Protein AF-A0A5Y6LPW9-F1 (afdb_monomer_lite)

pLDDT: mean 87.28, std 10.79, range [46.31, 97.62]

InterPro domains:
  IPR046454 Terminase large subunit GpA, endonuclease domain [PF20454] (77-162)
  IPR051220 Tail Fiber Assembly Chaperone [PTHR34413] (32-162)

Organism: Salmonella enterica I (NCBI:txid59201)

Secondary structure (DSSP, 8-state):
-------SS-SSEEEEETTEEEEEEEEPTTT--EE-GGG---TT--EE-TTT--EESSSS-EE-TTS-EEPPPS-------GGG-TTS-HHHHHHHHHHHTTSHHHHHHHIIIII--PPPP--S----HHHHHHTPPP--SPPPTT---------EETTEE-

Structure (mmCIF, N/CA/C/O backbone):
data_AF-A0A5Y6LPW9-F1
#
_entry.id   AF-A0A5Y6LPW9-F1
#
loop_
_atom_site.group_PDB
_atom_site.id
_atom_site.type_symbol
_atom_site.label_atom_id
_atom_site.label_alt_id
_atom_site.label_comp_id
_atom_site.label_asym_id
_atom_site.label_entity_id
_atom_site.label_seq_id
_atom_site.pdbx_PDB_ins_code
_atom_site.Cartn_x
_atom_site.Cartn_y
_atom_site.Cartn_z
_atom_site.occupancy
_atom_site.B_iso_or_equiv
_atom_site.auth_seq_id
_atom_site.auth_comp_id
_atom_site.auth_asym_id
_atom_site.auth_atom_id
_atom_site.pdbx_PDB_model_num
ATOM 1 N N . GLN A 1 1 ? 8.121 -5.996 6.186 1.00 78.12 1 GLN A N 1
ATOM 2 C CA . GLN A 1 1 ? 6.773 -6.331 5.691 1.00 78.12 1 GLN A CA 1
ATOM 3 C C . GLN A 1 1 ? 6.174 -5.086 5.053 1.00 78.12 1 GLN A C 1
ATOM 5 O O . GLN A 1 1 ? 6.425 -3.996 5.555 1.00 78.12 1 GLN A O 1
ATOM 10 N N . TYR A 1 2 ? 5.409 -5.254 3.978 1.00 88.44 2 TYR A N 1
ATOM 11 C CA . TYR A 1 2 ? 4.560 -4.223 3.380 1.00 88.44 2 TYR A CA 1
ATOM 12 C C . TYR A 1 2 ? 3.127 -4.328 3.951 1.00 88.44 2 TYR A C 1
ATOM 14 O O . TYR A 1 2 ? 2.612 -5.439 4.092 1.00 88.44 2 TYR A O 1
ATOM 22 N N . LEU A 1 3 ? 2.511 -3.207 4.344 1.00 92.00 3 LEU A N 1
ATOM 23 C CA . LEU A 1 3 ? 1.162 -3.163 4.912 1.00 92.00 3 LEU A CA 1
ATOM 24 C C . LEU A 1 3 ? 0.146 -3.393 3.798 1.00 92.00 3 LEU A C 1
ATOM 26 O O . LEU A 1 3 ? 0.183 -2.695 2.795 1.00 92.00 3 LEU A O 1
ATOM 30 N N . LYS A 1 4 ? -0.785 -4.323 3.987 1.00 93.31 4 LYS A N 1
ATOM 31 C CA . LYS A 1 4 ? -1.874 -4.599 3.038 1.00 93.31 4 LYS A CA 1
ATOM 32 C C . LYS A 1 4 ? -3.215 -4.167 3.629 1.00 93.31 4 LYS A C 1
ATOM 34 O O . LYS A 1 4 ? -3.416 -4.312 4.834 1.00 93.31 4 LYS A O 1
ATOM 39 N N . PHE A 1 5 ? -4.140 -3.668 2.807 1.00 93.88 5 PHE A N 1
ATOM 40 C CA . PHE A 1 5 ? -5.458 -3.248 3.298 1.00 93.88 5 PHE A CA 1
ATOM 41 C C . PHE A 1 5 ? -6.196 -4.395 3.996 1.00 93.88 5 PHE A C 1
ATOM 43 O O . PHE A 1 5 ? -6.635 -4.222 5.121 1.00 93.88 5 PHE A O 1
ATOM 50 N N . GLY A 1 6 ? -6.206 -5.591 3.404 1.00 84.56 6 GLY A N 1
ATOM 51 C CA . GLY A 1 6 ? -6.851 -6.771 3.981 1.00 84.56 6 GLY A CA 1
ATOM 52 C C . GLY A 1 6 ? -8.363 -6.751 3.768 1.00 84.56 6 GLY A C 1
ATOM 53 O O . GLY A 1 6 ? -9.080 -5.947 4.351 1.00 84.56 6 GLY A O 1
ATOM 54 N N . ASP A 1 7 ? -8.863 -7.670 2.946 1.00 75.94 7 ASP A N 1
ATOM 55 C CA . ASP A 1 7 ? -10.303 -7.868 2.765 1.00 75.94 7 ASP A CA 1
ATOM 56 C C . ASP A 1 7 ? -10.873 -8.873 3.791 1.00 75.94 7 ASP A C 1
ATOM 58 O O . ASP A 1 7 ? -10.166 -9.374 4.674 1.00 75.94 7 ASP A O 1
ATOM 62 N N . GLY A 1 8 ? -12.171 -9.179 3.687 1.00 71.19 8 GLY A N 1
ATOM 63 C CA . GLY A 1 8 ? -12.838 -10.152 4.560 1.00 71.19 8 GLY A CA 1
ATOM 64 C C . GLY A 1 8 ? -12.345 -11.598 4.406 1.00 71.19 8 GLY A C 1
ATOM 65 O O . GLY A 1 8 ? -12.628 -12.420 5.273 1.00 71.19 8 GLY A O 1
ATOM 66 N N . SER A 1 9 ? -11.611 -11.912 3.335 1.00 76.56 9 SER A N 1
ATOM 67 C CA . SER A 1 9 ? -11.094 -13.253 3.030 1.00 76.56 9 SER A CA 1
ATOM 68 C C . SER A 1 9 ? -9.613 -13.426 3.383 1.00 76.56 9 SER A C 1
ATOM 70 O O . SER A 1 9 ? -9.150 -14.533 3.653 1.00 76.56 9 SER A O 1
ATOM 72 N N . THR A 1 10 ? -8.866 -12.326 3.429 1.00 86.56 10 THR A N 1
ATOM 73 C CA . THR A 1 10 ? -7.426 -12.314 3.661 1.00 86.56 10 THR A CA 1
ATOM 74 C C . THR A 1 10 ? -7.146 -12.516 5.153 1.00 86.56 10 THR A C 1
ATOM 76 O O . THR A 1 10 ? -7.683 -11.768 5.968 1.00 86.56 10 THR A O 1
ATOM 79 N N . PRO A 1 11 ? -6.277 -13.454 5.571 1.00 90.00 11 PRO A N 1
ATOM 80 C CA . PRO A 1 11 ? -6.009 -13.711 6.991 1.00 90.00 11 PRO A CA 1
ATOM 81 C C . PRO A 1 11 ? -5.132 -12.644 7.672 1.00 90.00 11 PRO A C 1
ATOM 83 O O . PRO A 1 11 ? -4.934 -12.701 8.878 1.00 90.00 11 PRO A O 1
ATOM 86 N N . PHE A 1 12 ? -4.611 -11.669 6.925 1.00 93.81 12 PHE A N 1
ATOM 87 C CA . PHE A 1 12 ? -3.757 -10.571 7.391 1.00 93.81 12 PHE A CA 1
ATOM 88 C C . PHE A 1 12 ? -4.250 -9.223 6.831 1.00 93.81 12 PHE A C 1
ATOM 90 O O . PHE A 1 12 ? -5.227 -9.177 6.077 1.00 93.81 12 PHE A O 1
ATOM 97 N N . GLY A 1 13 ? -3.580 -8.127 7.188 1.00 95.50 13 GLY A N 1
ATOM 98 C CA . GLY A 1 13 ? -3.936 -6.766 6.767 1.00 95.50 13 GLY A CA 1
ATOM 99 C C . GLY A 1 13 ? -4.666 -5.981 7.858 1.00 95.50 13 GLY A C 1
ATOM 100 O O . GLY A 1 13 ? -4.636 -6.381 9.022 1.00 95.50 13 GLY A O 1
ATOM 101 N N . LEU A 1 14 ? -5.327 -4.875 7.510 1.00 95.25 14 LEU A N 1
ATOM 102 C CA . LEU A 1 14 ? -6.218 -4.184 8.444 1.00 95.25 14 LEU A CA 1
ATOM 103 C C . LEU A 1 14 ? -7.427 -5.074 8.764 1.00 95.25 14 LEU A C 1
ATOM 105 O O . LEU A 1 14 ? -8.038 -5.685 7.886 1.00 95.25 14 LEU A O 1
ATOM 109 N N . LYS A 1 15 ? -7.751 -5.169 10.051 1.00 95.00 15 LYS A N 1
ATOM 110 C CA . LYS A 1 15 ? -8.850 -5.961 10.608 1.00 95.00 15 LYS A CA 1
ATOM 111 C C . LYS A 1 15 ? -9.608 -5.129 11.618 1.00 95.00 15 LYS A C 1
ATOM 113 O O . LYS A 1 15 ? -9.003 -4.382 12.375 1.00 95.00 15 LYS A O 1
ATOM 118 N N . TRP A 1 16 ? -10.926 -5.266 11.617 1.00 94.12 16 TRP A N 1
ATOM 119 C CA . TRP A 1 16 ? -11.832 -4.565 12.516 1.00 94.12 16 TRP A CA 1
ATOM 120 C C . TRP A 1 16 ? -13.065 -5.433 12.776 1.00 94.12 16 TRP A C 1
ATOM 122 O O . TRP A 1 16 ? -13.421 -6.297 11.969 1.00 94.12 16 TRP A O 1
ATOM 132 N N . GLU A 1 17 ? -13.723 -5.222 13.910 1.00 91.94 17 GLU A N 1
ATOM 133 C CA . GLU A 1 17 ? -15.008 -5.848 14.202 1.00 91.94 17 GLU A CA 1
ATOM 134 C C . GLU A 1 17 ? -16.100 -5.304 13.273 1.00 91.94 17 GLU A C 1
ATOM 136 O O . GLU A 1 17 ? -16.137 -4.119 12.923 1.00 91.94 17 GLU A O 1
ATOM 141 N N . LYS A 1 18 ? -17.046 -6.171 12.894 1.00 88.12 18 LYS A N 1
ATOM 142 C CA . LYS A 1 18 ? -18.170 -5.780 12.038 1.00 88.12 18 LYS A CA 1
ATOM 143 C C . LYS A 1 18 ? -18.925 -4.602 12.663 1.00 88.12 18 LYS A C 1
ATOM 145 O O . LYS A 1 18 ? -19.315 -4.658 13.825 1.00 88.12 18 LYS A O 1
ATOM 150 N N . SER A 1 19 ? -19.142 -3.560 11.859 1.00 88.38 19 SER A N 1
ATOM 151 C CA . SER A 1 19 ? -19.816 -2.316 12.258 1.00 88.38 19 SER A CA 1
ATOM 152 C C . SER A 1 19 ? -19.078 -1.459 13.300 1.00 88.38 19 SER A C 1
ATOM 154 O O . SER A 1 19 ? -19.678 -0.511 13.797 1.00 88.38 19 SER A O 1
ATOM 156 N N . LYS A 1 20 ? -17.799 -1.740 13.594 1.00 93.94 20 LYS A N 1
ATOM 157 C CA . LYS A 1 20 ? -16.973 -0.974 14.544 1.00 93.94 20 LYS A CA 1
ATOM 158 C C . LYS A 1 20 ? -15.593 -0.591 13.975 1.00 93.94 20 LYS A C 1
ATOM 160 O O . LYS A 1 20 ? -14.583 -1.208 14.338 1.00 93.94 20 LYS A O 1
ATOM 165 N N . PRO A 1 21 ? -15.512 0.394 13.063 1.00 93.00 21 PRO A N 1
ATOM 166 C CA . PRO A 1 21 ? -14.253 0.839 12.446 1.00 93.00 21 PRO A CA 1
ATOM 167 C C . PRO A 1 21 ? -13.164 1.262 13.443 1.00 93.00 21 PRO A C 1
ATOM 169 O O . PRO A 1 21 ? -11.975 1.115 13.175 1.00 93.00 21 PRO A O 1
ATOM 172 N N . GLU A 1 22 ? -13.552 1.750 14.619 1.00 95.19 22 GLU A N 1
ATOM 173 C CA . GLU A 1 22 ? -12.665 2.188 15.699 1.00 95.19 22 GLU A CA 1
ATOM 174 C C . GLU A 1 22 ? -11.819 1.062 16.306 1.00 95.19 22 GLU A C 1
ATOM 176 O O . GLU A 1 22 ? -10.802 1.323 16.946 1.00 95.19 22 GLU A O 1
ATOM 181 N N . THR A 1 23 ? -12.217 -0.193 16.092 1.00 95.19 23 THR A N 1
ATOM 182 C CA . THR A 1 23 ? -11.484 -1.375 16.568 1.00 95.19 23 THR A CA 1
ATOM 183 C C . THR A 1 23 ? -10.334 -1.776 15.649 1.00 95.19 23 THR A C 1
ATOM 185 O O . THR A 1 23 ? -9.698 -2.798 15.897 1.00 95.19 23 THR A O 1
ATOM 188 N N . VAL A 1 24 ? -10.065 -1.005 14.589 1.00 96.06 24 VAL A N 1
ATOM 189 C CA . VAL A 1 24 ? -9.083 -1.376 13.572 1.00 96.06 24 VAL A CA 1
ATOM 190 C C . VAL A 1 24 ? -7.683 -1.602 14.146 1.00 96.06 24 VAL A C 1
ATOM 192 O O . VAL A 1 24 ? -7.138 -0.802 14.910 1.00 96.06 24 VAL A O 1
ATOM 195 N N . TYR A 1 25 ? -7.073 -2.698 13.720 1.00 95.19 25 TYR A N 1
ATOM 196 C CA . TYR A 1 25 ? -5.676 -3.038 13.943 1.00 95.19 25 TYR A CA 1
ATOM 197 C C . TYR A 1 25 ? -5.103 -3.672 12.679 1.00 95.19 25 TYR A C 1
ATOM 199 O O . TYR A 1 25 ? -5.836 -4.114 11.798 1.00 95.19 25 TYR A O 1
ATOM 207 N N . TYR A 1 26 ? -3.783 -3.739 12.586 1.00 95.38 26 TYR A N 1
ATOM 208 C CA . TYR A 1 26 ? -3.097 -4.454 11.526 1.00 95.38 26 TYR A CA 1
ATOM 209 C C . TYR A 1 26 ? -2.665 -5.836 12.011 1.00 95.38 26 TYR A C 1
ATOM 211 O O . TYR A 1 26 ? -2.042 -5.968 13.063 1.00 95.38 26 TYR A O 1
ATOM 219 N N . LEU A 1 27 ? -2.979 -6.870 11.237 1.00 95.44 27 LEU A N 1
ATOM 220 C CA . LEU A 1 27 ? -2.571 -8.246 11.485 1.00 95.44 27 LEU A CA 1
ATOM 221 C C . LEU A 1 27 ? -1.418 -8.620 10.545 1.00 95.44 27 LEU A C 1
ATOM 223 O O . LEU A 1 27 ? -1.559 -8.594 9.321 1.00 95.44 27 LEU A O 1
ATOM 227 N N . CYS A 1 28 ? -0.261 -8.943 11.123 1.00 92.69 28 CYS A N 1
ATOM 228 C CA . CYS A 1 28 ? 0.972 -9.258 10.399 1.00 92.69 28 CYS A CA 1
ATOM 229 C C . CYS A 1 28 ? 0.853 -10.548 9.564 1.00 92.69 28 CYS A C 1
ATOM 231 O O . CYS A 1 28 ? 0.393 -11.571 10.057 1.00 92.69 28 CYS A O 1
ATOM 233 N N . GLU A 1 29 ? 1.360 -10.523 8.327 1.00 92.38 29 GLU A N 1
ATOM 234 C CA . GLU A 1 29 ? 1.341 -11.653 7.386 1.00 92.38 29 GLU A CA 1
ATOM 235 C C . GLU A 1 29 ? 2.326 -12.760 7.776 1.00 92.38 29 GLU A C 1
ATOM 237 O O . GLU A 1 29 ? 2.059 -13.931 7.539 1.00 92.38 29 GLU A O 1
ATOM 242 N N . HIS A 1 30 ? 3.458 -12.404 8.389 1.00 88.75 30 HIS A N 1
ATOM 243 C CA . HIS A 1 30 ? 4.514 -13.369 8.702 1.00 88.75 30 HIS A CA 1
ATOM 244 C C . HIS A 1 30 ? 4.271 -14.103 10.021 1.00 88.75 30 HIS A C 1
ATOM 246 O O . HIS A 1 30 ? 4.479 -15.308 10.105 1.00 88.75 30 HIS A O 1
ATOM 252 N N . ASN A 1 31 ? 3.844 -13.364 11.049 1.00 87.88 31 ASN A N 1
ATOM 253 C CA . ASN A 1 31 ? 3.824 -13.856 12.428 1.00 87.88 31 ASN A CA 1
ATOM 254 C C . ASN A 1 31 ? 2.441 -13.758 13.092 1.00 87.88 31 ASN A C 1
ATOM 256 O O . ASN A 1 31 ? 2.300 -14.154 14.245 1.00 87.88 31 ASN A O 1
ATOM 260 N N . GLY A 1 32 ? 1.434 -13.176 12.427 1.00 88.31 32 GLY A N 1
ATOM 261 C CA . GLY A 1 32 ? 0.104 -12.984 13.019 1.00 88.31 32 GLY A CA 1
ATOM 262 C C . GLY A 1 32 ? 0.070 -12.010 14.203 1.00 88.31 32 GLY A C 1
ATOM 263 O O . GLY A 1 32 ? -0.883 -12.007 14.975 1.00 88.31 32 GLY A O 1
ATOM 264 N N . CYS A 1 33 ? 1.105 -11.185 14.380 1.00 91.81 33 CYS A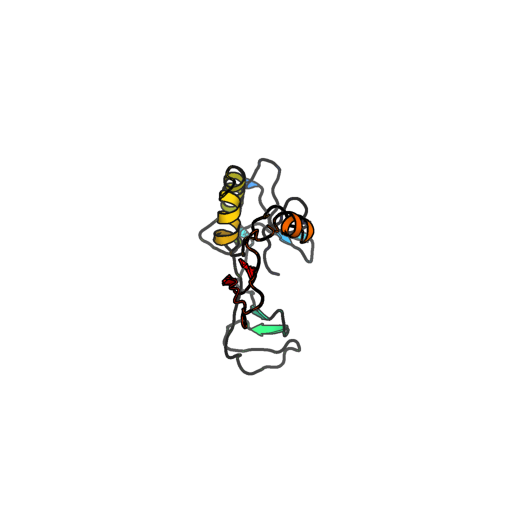 N 1
ATOM 265 C CA . CYS A 1 33 ? 1.129 -10.157 15.415 1.00 91.81 33 CYS A CA 1
ATOM 266 C C . CYS A 1 33 ? 0.047 -9.101 15.162 1.00 91.81 33 CYS A C 1
ATOM 268 O O . CYS A 1 33 ? -0.129 -8.645 14.030 1.00 91.81 33 CYS A O 1
ATOM 270 N N . VAL A 1 34 ? -0.622 -8.687 16.236 1.00 94.50 34 VAL A N 1
ATOM 271 C CA . VAL A 1 34 ? -1.531 -7.539 16.249 1.00 94.50 34 VAL A CA 1
ATOM 272 C C . VAL A 1 34 ? -0.701 -6.275 16.439 1.00 94.50 34 VAL A C 1
ATOM 274 O O . VAL A 1 34 ? 0.078 -6.195 17.384 1.00 94.50 34 VAL A O 1
ATOM 277 N N . ILE A 1 35 ? -0.872 -5.308 15.544 1.00 94.00 35 ILE A N 1
ATOM 278 C CA . ILE A 1 35 ? -0.202 -4.007 15.573 1.00 94.00 35 ILE A CA 1
ATOM 279 C C . ILE A 1 35 ? -1.285 -2.934 15.568 1.00 94.00 35 ILE A C 1
ATOM 281 O O . ILE A 1 35 ? -2.176 -2.948 14.720 1.00 94.00 35 ILE A O 1
ATOM 285 N N . ARG A 1 36 ? -1.228 -1.994 16.502 1.00 94.25 36 ARG A N 1
ATOM 286 C CA . ARG A 1 36 ? -2.082 -0.801 16.546 1.00 94.25 36 ARG A CA 1
ATOM 287 C C . ARG A 1 36 ? -1.402 0.349 15.816 1.00 94.25 36 ARG A C 1
ATOM 289 O O . ARG A 1 36 ? -0.180 0.405 15.733 1.00 94.25 36 ARG A O 1
ATOM 296 N N . GLN A 1 37 ? -2.182 1.323 15.348 1.00 93.12 37 GLN A N 1
ATOM 297 C CA . GLN A 1 37 ? -1.615 2.471 14.632 1.00 93.12 37 GLN A CA 1
ATOM 298 C C . GLN A 1 37 ? -0.569 3.230 15.470 1.00 93.12 37 GLN A C 1
ATOM 300 O O . GLN A 1 37 ? 0.444 3.668 14.939 1.00 93.12 37 GLN A O 1
ATOM 305 N N . SER A 1 38 ? -0.775 3.344 16.787 1.00 92.31 38 SER A N 1
ATOM 306 C CA . SER A 1 38 ? 0.179 3.976 17.711 1.00 92.31 38 SER A CA 1
ATOM 307 C C . SER A 1 38 ? 1.519 3.242 17.826 1.00 92.31 38 SER A C 1
ATOM 309 O O . SER A 1 38 ? 2.488 3.815 18.311 1.00 92.31 38 SER A O 1
ATOM 311 N N . GLU A 1 39 ? 1.565 1.973 17.424 1.00 91.81 39 GLU A N 1
ATOM 312 C CA . GLU A 1 39 ? 2.753 1.115 17.457 1.00 91.81 39 GLU A CA 1
ATOM 313 C C . GLU A 1 39 ? 3.489 1.114 16.108 1.00 91.81 39 GLU A C 1
ATOM 315 O O . GLU A 1 39 ? 4.523 0.462 15.969 1.00 91.81 39 GLU A O 1
ATOM 320 N N . LEU A 1 40 ? 2.971 1.835 15.105 1.00 88.69 40 LEU A N 1
ATOM 321 C CA . LEU A 1 40 ? 3.593 1.938 13.793 1.00 88.69 40 LEU A CA 1
ATOM 322 C C . LEU A 1 40 ? 4.892 2.753 13.884 1.00 88.69 40 LEU A C 1
ATOM 324 O O . LEU A 1 40 ? 4.876 3.983 13.868 1.00 88.69 40 LEU A O 1
ATOM 328 N N . ASP A 1 41 ? 6.025 2.053 13.928 1.00 87.56 41 ASP A N 1
ATOM 329 C CA . ASP A 1 41 ? 7.359 2.644 13.829 1.00 87.56 41 ASP A CA 1
ATOM 330 C C . ASP A 1 41 ? 7.986 2.359 12.459 1.00 87.56 41 ASP A C 1
ATOM 332 O O . ASP A 1 41 ? 8.162 1.211 12.050 1.00 87.56 41 ASP A O 1
ATOM 336 N N . GLN A 1 42 ? 8.340 3.428 11.747 1.00 84.94 42 GLN A N 1
ATOM 337 C CA . GLN A 1 42 ? 8.923 3.368 10.405 1.00 84.94 42 GLN A CA 1
ATOM 338 C C . GLN A 1 42 ? 10.441 3.616 10.408 1.00 84.94 42 GLN A C 1
ATOM 340 O O . GLN A 1 42 ? 11.079 3.511 9.362 1.00 84.94 42 GLN A O 1
ATOM 345 N N . LYS A 1 43 ? 11.053 3.908 11.565 1.00 86.44 43 LYS A N 1
ATOM 346 C CA . LYS A 1 43 ? 12.474 4.300 11.663 1.00 86.44 43 LYS A CA 1
ATOM 347 C C . LYS A 1 43 ? 13.449 3.210 11.225 1.00 86.44 43 LYS A C 1
ATOM 349 O O . LYS A 1 43 ? 14.521 3.519 10.721 1.00 86.44 43 LYS A O 1
ATOM 354 N N . ALA A 1 44 ? 13.085 1.945 11.424 1.00 86.12 44 ALA A N 1
ATOM 355 C CA . ALA A 1 44 ? 13.890 0.789 11.025 1.00 86.12 44 ALA A CA 1
ATOM 356 C C . ALA A 1 44 ? 13.520 0.245 9.631 1.00 86.12 44 ALA A C 1
ATOM 358 O O . ALA A 1 44 ? 13.927 -0.863 9.266 1.00 86.12 44 ALA A O 1
ATOM 359 N N . GLY A 1 45 ? 12.719 0.990 8.862 1.00 87.38 45 GLY A N 1
ATOM 360 C CA . GLY A 1 45 ? 12.346 0.627 7.503 1.00 87.38 45 GLY A CA 1
ATOM 361 C C . GLY A 1 45 ? 13.564 0.508 6.586 1.00 87.38 45 GLY A C 1
ATOM 362 O O . GLY A 1 45 ? 14.560 1.210 6.738 1.00 87.38 45 GLY A O 1
ATOM 363 N N . ARG A 1 46 ? 13.481 -0.399 5.614 1.00 92.00 46 ARG A N 1
ATOM 364 C CA . ARG A 1 46 ? 14.443 -0.503 4.515 1.00 92.00 46 ARG A CA 1
ATOM 365 C C . ARG A 1 46 ? 13.692 -0.700 3.213 1.00 92.00 46 ARG A C 1
ATOM 367 O O . ARG A 1 46 ? 12.677 -1.398 3.194 1.00 92.00 46 ARG A O 1
ATOM 374 N N . TRP A 1 47 ? 14.209 -0.120 2.143 1.00 93.44 47 TRP A N 1
ATOM 375 C CA . TRP A 1 47 ? 13.747 -0.441 0.802 1.00 93.44 47 TRP A CA 1
ATOM 376 C C . TRP A 1 47 ? 14.403 -1.746 0.355 1.00 93.44 47 TRP A C 1
ATOM 378 O O . TRP A 1 47 ? 15.596 -1.943 0.590 1.00 93.44 47 TRP A O 1
ATOM 388 N N . ILE A 1 48 ? 13.629 -2.636 -0.262 1.00 94.38 48 ILE A N 1
ATOM 389 C CA . ILE A 1 48 ? 14.098 -3.905 -0.826 1.00 94.38 48 ILE A CA 1
ATOM 390 C C . ILE A 1 48 ? 13.494 -4.024 -2.225 1.00 94.38 48 ILE A C 1
ATOM 392 O O . ILE A 1 48 ? 12.300 -3.803 -2.400 1.00 94.38 48 ILE A O 1
ATOM 396 N N . CYS A 1 49 ? 14.311 -4.366 -3.213 1.00 93.75 49 CYS A N 1
ATOM 397 C CA . CYS A 1 49 ? 13.869 -4.677 -4.560 1.00 93.75 49 CYS A CA 1
ATOM 398 C C . CYS A 1 49 ? 13.281 -6.088 -4.602 1.00 93.75 49 CYS A C 1
ATOM 400 O O . CYS A 1 49 ? 14.010 -7.054 -4.377 1.00 93.75 49 CYS A O 1
ATOM 402 N N . ASP A 1 50 ? 12.012 -6.222 -4.982 1.00 91.38 50 ASP A N 1
ATOM 403 C CA . ASP A 1 50 ? 11.349 -7.530 -5.071 1.00 91.38 50 ASP A CA 1
ATOM 404 C C . ASP A 1 50 ? 11.970 -8.455 -6.135 1.00 91.38 50 ASP A C 1
ATOM 406 O O . ASP A 1 50 ? 11.948 -9.673 -5.989 1.00 91.38 50 ASP A O 1
ATOM 410 N N . ASN A 1 51 ? 12.582 -7.889 -7.184 1.00 91.75 51 ASN A N 1
ATOM 411 C CA . ASN A 1 51 ? 13.161 -8.666 -8.287 1.00 91.75 51 ASN A CA 1
ATOM 412 C C . ASN A 1 51 ? 14.575 -9.184 -7.994 1.00 91.75 51 ASN A C 1
ATOM 414 O O . ASN A 1 51 ? 14.943 -10.264 -8.447 1.00 91.75 51 ASN A O 1
ATOM 418 N N . THR A 1 52 ? 15.400 -8.391 -7.305 1.00 93.44 52 THR A N 1
ATOM 419 C CA . THR A 1 52 ? 16.836 -8.684 -7.129 1.00 93.44 52 THR A CA 1
ATOM 420 C C . THR A 1 52 ? 17.231 -8.941 -5.680 1.00 93.44 52 THR A C 1
ATOM 422 O O . THR A 1 52 ? 18.340 -9.405 -5.425 1.00 93.44 52 THR A O 1
ATOM 425 N N . GLY A 1 53 ? 16.372 -8.598 -4.717 1.00 94.69 53 GLY A N 1
ATOM 426 C CA . GLY A 1 53 ? 16.692 -8.600 -3.291 1.00 94.69 53 GLY A CA 1
ATOM 427 C C . GLY A 1 53 ? 17.691 -7.516 -2.867 1.00 94.69 53 GLY A C 1
ATOM 428 O O . GLY A 1 53 ? 18.082 -7.486 -1.701 1.00 94.69 53 GLY A O 1
ATOM 429 N N . MET A 1 54 ? 18.103 -6.622 -3.778 1.00 95.75 54 MET A N 1
ATOM 430 C CA . MET A 1 54 ? 18.925 -5.457 -3.443 1.00 95.75 54 MET A CA 1
ATOM 431 C C . MET A 1 54 ? 18.192 -4.583 -2.430 1.00 95.75 54 MET A C 1
ATOM 433 O O . MET A 1 54 ? 16.989 -4.374 -2.560 1.00 95.75 54 MET A O 1
ATOM 437 N N . TRP A 1 55 ? 18.893 -4.038 -1.445 1.00 96.19 55 TRP A N 1
ATOM 438 C CA . TRP A 1 55 ? 18.265 -3.221 -0.415 1.00 96.19 55 TRP A CA 1
ATOM 439 C C . TRP A 1 55 ? 19.126 -2.032 0.001 1.00 96.19 55 TRP A C 1
ATOM 441 O O . TRP A 1 55 ? 20.346 -2.028 -0.157 1.00 96.19 55 TRP A O 1
ATOM 451 N N . THR A 1 56 ? 18.468 -1.017 0.553 1.00 95.69 56 THR A N 1
ATOM 452 C CA . THR A 1 56 ? 19.107 0.158 1.157 1.00 95.69 56 THR A CA 1
ATOM 453 C C . THR A 1 56 ? 18.324 0.604 2.392 1.00 95.69 56 THR A C 1
ATOM 455 O O . THR A 1 56 ? 17.114 0.374 2.493 1.00 95.69 56 THR A O 1
ATOM 458 N N . ARG A 1 57 ? 19.017 1.210 3.360 1.00 93.12 57 ARG A N 1
ATOM 459 C CA . ARG A 1 57 ? 18.411 1.807 4.566 1.00 93.12 57 ARG A CA 1
ATOM 460 C C . ARG A 1 57 ? 18.303 3.324 4.480 1.00 93.12 57 ARG A C 1
ATOM 462 O O . ARG A 1 57 ? 17.391 3.892 5.064 1.00 93.12 57 ARG A O 1
ATOM 469 N N . ASP A 1 58 ? 19.234 3.960 3.782 1.00 91.19 58 ASP A N 1
ATOM 470 C CA . ASP A 1 58 ? 19.431 5.411 3.780 1.00 91.19 58 ASP A CA 1
ATOM 471 C C . ASP A 1 58 ? 19.414 6.023 2.371 1.00 91.19 58 ASP A C 1
ATOM 473 O O . ASP A 1 58 ? 19.440 7.243 2.231 1.00 91.19 58 ASP A O 1
ATOM 477 N N . GLY A 1 59 ? 19.358 5.195 1.323 1.00 90.50 59 GLY A N 1
ATOM 478 C CA . GLY A 1 59 ? 19.452 5.634 -0.067 1.00 90.50 59 GLY A CA 1
ATOM 479 C C . GLY A 1 59 ? 20.867 6.022 -0.504 1.00 90.50 59 GLY A C 1
ATOM 480 O O . GLY A 1 59 ? 21.037 6.439 -1.651 1.00 90.50 59 GLY A O 1
ATOM 481 N N . LEU A 1 60 ? 21.867 5.871 0.370 1.00 91.69 60 LEU A N 1
ATOM 482 C CA . LEU A 1 60 ? 23.274 6.177 0.114 1.00 91.69 60 LEU A CA 1
ATOM 483 C C . LEU A 1 60 ? 24.067 4.896 -0.148 1.00 91.69 60 LEU A C 1
ATOM 485 O O . LEU A 1 60 ? 24.752 4.803 -1.165 1.00 91.69 60 LEU A O 1
ATOM 489 N N . ALA A 1 61 ? 23.935 3.901 0.734 1.00 95.19 61 ALA A N 1
ATOM 490 C CA . ALA A 1 61 ? 24.585 2.601 0.597 1.00 95.19 61 ALA A CA 1
ATOM 491 C C . ALA A 1 61 ? 23.594 1.547 0.089 1.00 95.19 61 ALA A C 1
ATOM 493 O O . ALA A 1 61 ? 22.470 1.432 0.593 1.00 95.19 61 ALA A O 1
ATOM 494 N N . TYR A 1 62 ? 24.018 0.760 -0.897 1.00 96.88 62 TYR A N 1
ATOM 495 C CA . TYR A 1 62 ? 23.216 -0.307 -1.493 1.00 96.88 62 TYR A CA 1
ATOM 496 C C . TYR A 1 62 ? 23.897 -1.639 -1.273 1.00 96.88 62 TYR A C 1
ATOM 498 O O . TYR A 1 62 ? 25.112 -1.760 -1.398 1.00 96.88 62 TYR A O 1
ATOM 506 N N . PHE A 1 63 ? 23.093 -2.648 -0.969 1.00 97.62 63 PHE A N 1
ATOM 507 C CA . PHE A 1 63 ? 23.574 -3.987 -0.686 1.00 97.62 63 PHE A CA 1
ATOM 508 C C . PHE A 1 63 ? 22.847 -4.992 -1.567 1.00 97.62 63 PHE A C 1
ATOM 510 O O . PHE A 1 63 ? 21.647 -4.860 -1.821 1.00 97.62 63 PHE A O 1
ATOM 517 N N . SER A 1 64 ? 23.565 -6.010 -2.027 1.00 96.62 64 SER A N 1
ATOM 518 C CA . SER A 1 64 ? 22.981 -7.174 -2.686 1.00 96.62 64 SER A CA 1
ATOM 519 C C . SER A 1 64 ? 22.101 -7.974 -1.712 1.00 96.62 64 SER A C 1
ATOM 521 O O . SER A 1 64 ? 22.110 -7.760 -0.494 1.00 96.62 64 SER A O 1
ATOM 523 N N . ALA A 1 65 ? 21.374 -8.964 -2.237 1.00 95.69 65 ALA A N 1
ATOM 524 C CA . ALA A 1 65 ? 20.620 -9.904 -1.408 1.00 95.69 65 ALA A CA 1
ATOM 525 C C . ALA A 1 65 ? 21.510 -10.684 -0.414 1.00 95.69 65 ALA A C 1
ATOM 527 O O . ALA A 1 65 ? 21.038 -11.057 0.659 1.00 95.69 65 ALA A O 1
ATOM 528 N N . SER A 1 66 ? 22.793 -10.901 -0.742 1.00 95.81 66 SER A N 1
ATOM 529 C CA . SER A 1 66 ? 23.782 -11.546 0.136 1.00 95.81 66 SER A CA 1
ATOM 530 C C . SER A 1 66 ? 24.415 -10.595 1.160 1.00 95.81 66 SER A C 1
ATOM 532 O O . SER A 1 66 ? 25.114 -11.060 2.057 1.00 95.81 66 SER A O 1
ATOM 534 N N . GLY A 1 67 ? 24.146 -9.287 1.076 1.00 95.50 67 GLY A N 1
ATOM 535 C CA . GLY A 1 67 ? 24.653 -8.279 2.013 1.00 95.50 67 GLY A CA 1
ATOM 536 C C . GLY A 1 67 ? 25.986 -7.640 1.618 1.00 95.50 67 GLY A C 1
ATOM 537 O O . GLY A 1 67 ? 26.554 -6.900 2.415 1.00 95.50 67 GLY A O 1
ATOM 538 N N . GLU A 1 68 ? 26.477 -7.894 0.407 1.00 97.19 68 GLU A N 1
ATOM 539 C CA . GLU A 1 68 ? 27.671 -7.236 -0.130 1.00 97.19 68 GLU A CA 1
ATOM 540 C C . GLU A 1 68 ? 27.316 -5.850 -0.668 1.00 97.19 68 GLU A C 1
ATOM 542 O O . GLU A 1 68 ? 26.266 -5.679 -1.288 1.00 97.19 68 GLU A O 1
ATOM 547 N N . GLU A 1 69 ? 28.180 -4.860 -0.443 1.00 97.19 69 GLU A N 1
ATOM 548 C CA . GLU A 1 69 ? 27.968 -3.509 -0.964 1.00 97.19 69 GLU A CA 1
ATOM 549 C C . GLU A 1 69 ? 28.062 -3.499 -2.497 1.00 97.19 69 GLU A C 1
ATOM 551 O O . GLU A 1 69 ? 28.975 -4.076 -3.091 1.00 97.19 69 GLU A O 1
ATOM 556 N N . VAL A 1 70 ? 27.099 -2.846 -3.142 1.00 96.69 70 VAL A N 1
ATOM 557 C CA . VAL A 1 70 ? 26.984 -2.746 -4.599 1.00 96.69 70 VAL A CA 1
ATOM 558 C C . VAL A 1 70 ? 26.783 -1.290 -5.020 1.00 96.69 70 VAL A C 1
ATOM 560 O O . VAL A 1 70 ? 26.263 -0.489 -4.241 1.00 96.69 70 VAL A O 1
ATOM 563 N N . PRO A 1 71 ? 27.153 -0.917 -6.259 1.00 95.88 71 PRO A N 1
ATOM 564 C CA . PRO A 1 71 ? 26.895 0.425 -6.764 1.00 95.88 71 PRO A CA 1
ATOM 565 C C . PRO A 1 71 ? 25.396 0.780 -6.741 1.00 95.88 71 PRO A C 1
ATOM 567 O O . PRO A 1 71 ? 24.559 -0.100 -6.973 1.00 95.88 71 PRO A O 1
ATOM 570 N N . PRO A 1 72 ? 25.041 2.063 -6.530 1.00 94.12 72 PRO A N 1
ATOM 571 C CA . PRO A 1 72 ? 23.652 2.501 -6.539 1.00 94.12 72 PRO A CA 1
ATOM 572 C C . PRO A 1 72 ? 23.006 2.258 -7.915 1.00 94.12 72 PRO A C 1
ATOM 574 O O . PRO A 1 72 ? 23.631 2.516 -8.951 1.00 94.12 72 PRO A O 1
ATOM 577 N N . PRO A 1 73 ? 21.747 1.788 -7.964 1.00 92.62 73 PRO A N 1
ATOM 578 C CA . PRO A 1 73 ? 21.032 1.611 -9.218 1.00 92.62 73 PRO A CA 1
ATOM 579 C C . PRO A 1 73 ? 20.710 2.967 -9.859 1.00 92.62 73 PRO A C 1
ATOM 581 O O . PRO A 1 73 ? 20.563 3.985 -9.185 1.00 92.62 73 PRO A O 1
ATOM 584 N N . ARG A 1 74 ? 20.527 2.977 -11.185 1.00 93.56 74 ARG A N 1
ATOM 585 C CA . ARG A 1 74 ? 20.175 4.198 -11.934 1.00 93.56 74 ARG A CA 1
ATOM 586 C C . ARG A 1 74 ? 18.837 4.809 -11.497 1.00 93.56 74 ARG A C 1
ATOM 588 O O . ARG A 1 74 ? 18.668 6.022 -11.568 1.00 93.56 74 ARG A O 1
ATOM 595 N N . SER A 1 75 ? 17.872 3.974 -11.123 1.00 91.44 75 SER A N 1
ATOM 596 C CA . SER A 1 75 ? 16.531 4.396 -10.723 1.00 91.44 75 SER A CA 1
ATOM 597 C C . SER A 1 75 ? 15.950 3.433 -9.701 1.00 91.44 75 SER A C 1
ATOM 599 O O . SER A 1 75 ? 16.174 2.225 -9.790 1.00 91.44 75 SER A O 1
ATOM 601 N N . ILE A 1 76 ? 15.158 3.975 -8.782 1.00 91.31 76 ILE A N 1
ATOM 602 C CA . ILE A 1 76 ? 14.455 3.235 -7.736 1.00 91.31 76 ILE A CA 1
ATOM 603 C C . ILE A 1 76 ? 12.976 3.566 -7.835 1.00 91.31 76 ILE A C 1
ATOM 605 O O . ILE A 1 76 ? 12.602 4.707 -8.100 1.00 91.31 76 ILE A O 1
ATOM 609 N N . THR A 1 77 ? 12.144 2.561 -7.600 1.00 90.69 77 THR A N 1
ATOM 610 C CA . THR A 1 77 ? 10.696 2.703 -7.497 1.00 90.69 77 THR A CA 1
ATOM 611 C C . THR A 1 77 ? 10.228 2.077 -6.197 1.00 90.69 77 THR A C 1
ATOM 613 O O . THR A 1 77 ? 10.818 1.113 -5.704 1.00 90.69 77 THR A O 1
ATOM 616 N N . PHE A 1 78 ? 9.155 2.611 -5.640 1.00 90.44 78 PHE A N 1
ATOM 617 C CA . PHE A 1 78 ? 8.485 2.044 -4.482 1.00 90.44 78 PHE A CA 1
ATOM 618 C C . PHE A 1 78 ? 6.986 2.265 -4.626 1.00 90.44 78 PHE A C 1
ATOM 620 O O . PHE A 1 78 ? 6.546 3.208 -5.284 1.00 90.44 78 PHE A O 1
ATOM 627 N N . HIS A 1 79 ? 6.219 1.388 -3.993 1.00 92.50 79 HIS A N 1
ATOM 628 C CA . HIS A 1 79 ? 4.793 1.572 -3.788 1.00 92.50 79 HIS A CA 1
ATOM 629 C C . HIS A 1 79 ? 4.548 1.767 -2.295 1.00 92.50 79 HIS A C 1
ATOM 631 O O . HIS A 1 79 ? 5.063 1.015 -1.467 1.00 92.50 79 HIS A O 1
ATOM 637 N N . ILE A 1 80 ? 3.812 2.818 -1.956 1.00 91.94 80 ILE A N 1
ATOM 638 C CA . ILE A 1 80 ? 3.371 3.118 -0.598 1.00 91.94 80 ILE A CA 1
ATOM 639 C C . ILE A 1 80 ? 1.968 3.705 -0.688 1.00 91.94 80 ILE A C 1
ATOM 641 O O . ILE A 1 80 ? 1.648 4.408 -1.645 1.00 91.94 80 ILE A O 1
ATOM 645 N N . TRP A 1 81 ? 1.139 3.417 0.308 1.00 95.81 81 TRP A N 1
ATOM 646 C CA . TRP A 1 81 ? -0.265 3.808 0.312 1.00 95.81 81 TRP A CA 1
ATOM 647 C C . TRP A 1 81 ? -0.655 4.481 1.626 1.00 95.81 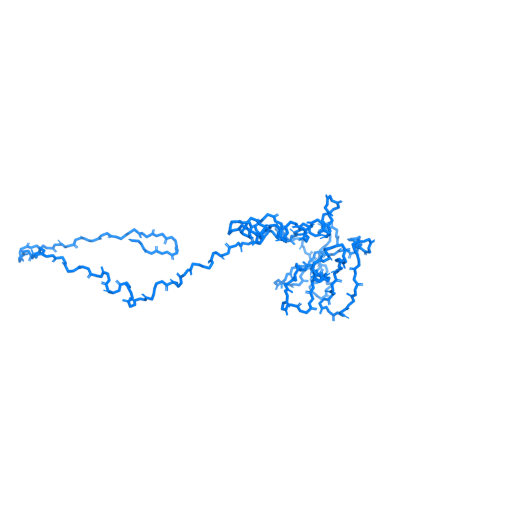81 TRP A C 1
ATOM 649 O O . TRP A 1 81 ? 0.143 4.585 2.565 1.00 95.81 81 TRP A O 1
ATOM 659 N N . THR A 1 82 ? -1.893 4.957 1.701 1.00 96.12 82 THR A N 1
ATOM 660 C CA . THR A 1 82 ? -2.355 5.888 2.737 1.00 96.12 82 THR A CA 1
ATOM 661 C C . THR A 1 82 ? -2.185 5.372 4.175 1.00 96.12 82 THR A C 1
ATOM 663 O O . THR A 1 82 ? -1.989 6.183 5.076 1.00 96.12 82 THR A O 1
ATOM 666 N N . ALA A 1 83 ? -2.136 4.054 4.419 1.00 95.25 83 ALA A N 1
ATOM 667 C CA . ALA A 1 83 ? -1.929 3.485 5.761 1.00 95.25 83 ALA A CA 1
ATOM 668 C C . ALA A 1 83 ? -0.605 3.867 6.446 1.00 95.25 83 ALA A C 1
ATOM 670 O O . ALA A 1 83 ? -0.495 3.733 7.666 1.00 95.25 83 ALA A O 1
ATOM 671 N N . TYR A 1 84 ? 0.390 4.332 5.691 1.00 93.25 84 TYR A N 1
ATOM 672 C CA . TYR A 1 84 ? 1.674 4.788 6.229 1.00 93.25 84 TYR A CA 1
ATOM 673 C C . TYR A 1 84 ? 1.697 6.279 6.583 1.00 93.25 84 TYR A C 1
ATOM 675 O O . TYR A 1 84 ? 2.649 6.748 7.211 1.00 93.25 84 TYR A O 1
ATOM 683 N N . SER A 1 85 ? 0.683 7.034 6.158 1.00 91.62 85 SER A N 1
ATOM 684 C CA . SER A 1 85 ? 0.649 8.485 6.308 1.00 91.62 85 SER A CA 1
ATOM 685 C C . SER A 1 85 ? 0.397 8.890 7.765 1.00 91.62 85 SER A C 1
ATOM 687 O O . SER A 1 85 ? -0.538 8.384 8.385 1.00 91.62 85 SER A O 1
ATOM 689 N N . PRO A 1 86 ? 1.155 9.859 8.311 1.00 89.38 86 PRO A N 1
ATOM 690 C CA . PRO A 1 86 ? 0.867 10.434 9.624 1.00 89.38 86 PRO A CA 1
ATOM 691 C C . PRO A 1 86 ? -0.344 11.382 9.607 1.00 89.38 86 PRO A C 1
ATOM 693 O O . PRO A 1 86 ? -0.793 11.815 10.664 1.00 89.38 86 PRO A O 1
ATOM 696 N N . PHE A 1 87 ? -0.865 11.732 8.424 1.00 91.00 87 PHE A N 1
ATOM 697 C CA . PHE A 1 87 ? -1.972 12.682 8.257 1.00 91.00 87 PHE A CA 1
ATOM 698 C C . PHE A 1 87 ? -3.351 12.021 8.201 1.00 91.00 87 PHE A C 1
ATOM 700 O O . PHE A 1 87 ? -4.359 12.710 8.081 1.00 91.00 87 PHE A O 1
ATOM 707 N N . THR A 1 88 ? -3.406 10.694 8.269 1.00 93.56 88 THR A N 1
ATOM 708 C CA . THR A 1 88 ? -4.653 9.932 8.272 1.00 93.56 88 THR A CA 1
ATOM 709 C C . THR A 1 88 ? -4.604 8.848 9.338 1.00 93.56 88 THR A C 1
ATOM 711 O O . THR A 1 88 ? -3.536 8.448 9.809 1.00 93.56 88 THR A O 1
ATOM 714 N N . THR A 1 89 ? -5.772 8.369 9.741 1.00 95.88 89 THR A N 1
ATOM 715 C CA . THR A 1 89 ? -5.870 7.256 10.682 1.00 95.88 89 THR A CA 1
ATOM 716 C C . THR A 1 89 ? -6.342 6.007 9.974 1.00 95.88 89 THR A C 1
ATOM 718 O O . THR A 1 89 ? -7.097 6.074 9.006 1.00 95.88 89 THR A O 1
ATOM 721 N N . TRP A 1 90 ? -5.934 4.844 10.475 1.00 96.19 90 TRP A N 1
ATOM 722 C CA . TRP A 1 90 ? -6.492 3.579 10.005 1.00 96.19 90 TRP A CA 1
ATOM 723 C C . TRP A 1 90 ? -8.005 3.552 10.209 1.00 96.19 90 TRP A C 1
ATOM 725 O O . TRP A 1 90 ? -8.716 3.049 9.352 1.00 96.19 90 TRP A O 1
ATOM 735 N N . ILE A 1 91 ? -8.501 4.174 11.283 1.00 96.50 91 ILE A N 1
ATOM 736 C CA . ILE A 1 91 ? -9.937 4.329 11.539 1.00 96.50 91 ILE A CA 1
ATOM 737 C C . ILE A 1 91 ? -10.602 5.093 10.387 1.00 96.50 91 ILE A C 1
ATOM 739 O O . ILE A 1 91 ? -11.600 4.624 9.844 1.00 96.50 91 ILE A O 1
ATOM 743 N N . GLN A 1 92 ? -10.028 6.231 9.979 1.00 96.50 92 GLN A N 1
ATOM 744 C CA . GLN A 1 92 ? -10.538 7.020 8.856 1.00 96.50 92 GLN A CA 1
ATOM 745 C C . GLN A 1 92 ? -10.503 6.227 7.547 1.00 96.50 92 GLN A C 1
ATOM 747 O O . GLN A 1 92 ? -11.496 6.211 6.835 1.00 96.50 92 GLN A O 1
ATOM 752 N N . ILE A 1 93 ? -9.418 5.497 7.275 1.00 96.38 93 ILE A N 1
ATOM 753 C CA . ILE A 1 93 ? -9.317 4.630 6.092 1.00 96.38 93 ILE A CA 1
ATOM 754 C C . ILE A 1 93 ? -10.457 3.596 6.059 1.00 96.38 93 ILE A C 1
ATOM 756 O O .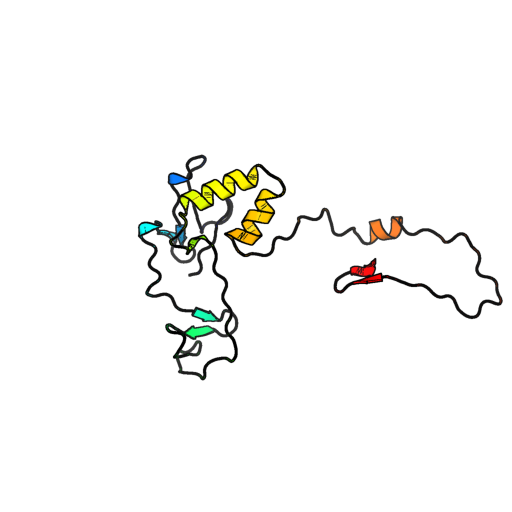 ILE A 1 93 ? -11.016 3.342 4.992 1.00 96.38 93 ILE A O 1
ATOM 760 N N . ILE A 1 94 ? -10.830 3.005 7.203 1.00 95.50 94 ILE A N 1
ATOM 761 C CA . ILE A 1 94 ? -11.964 2.069 7.260 1.00 95.50 94 ILE A CA 1
ATOM 762 C C . ILE A 1 94 ? -13.297 2.790 7.030 1.00 95.50 94 ILE A C 1
ATOM 764 O O . ILE A 1 94 ? -14.145 2.252 6.321 1.00 95.50 94 ILE A O 1
ATOM 768 N N . TYR A 1 95 ? -13.496 3.992 7.577 1.00 95.50 95 TYR A N 1
ATOM 769 C CA . TYR A 1 95 ? -14.689 4.790 7.268 1.00 95.50 95 TYR A CA 1
ATOM 770 C C . TYR A 1 95 ? -14.788 5.105 5.772 1.00 95.50 95 TYR A C 1
ATOM 772 O O . TYR A 1 95 ? -15.820 4.819 5.167 1.00 95.50 95 TYR A O 1
ATOM 780 N N . ASP A 1 96 ? -13.701 5.582 5.167 1.00 95.31 96 ASP A N 1
ATOM 781 C CA . ASP A 1 96 ? -13.632 5.905 3.740 1.00 95.31 96 ASP A CA 1
ATOM 782 C C . ASP A 1 96 ? -13.924 4.672 2.876 1.00 95.31 96 ASP A C 1
ATOM 784 O O . ASP A 1 96 ? -14.629 4.765 1.873 1.00 95.31 96 ASP A O 1
ATOM 788 N N . TRP A 1 97 ? -13.438 3.494 3.281 1.00 94.62 97 TRP A N 1
ATOM 789 C CA . TRP A 1 97 ? -13.755 2.234 2.611 1.00 94.62 97 TRP A CA 1
ATOM 790 C C . TRP A 1 97 ? -15.243 1.884 2.704 1.00 94.62 97 TRP A C 1
ATOM 792 O O . TRP A 1 97 ? -15.869 1.538 1.704 1.00 94.62 97 TRP A O 1
ATOM 802 N N . LEU A 1 98 ? -15.834 1.978 3.897 1.00 93.62 98 LEU A N 1
ATOM 803 C CA . LEU A 1 98 ? -17.251 1.672 4.099 1.00 93.62 98 LEU A CA 1
ATOM 804 C C . LEU A 1 98 ? -18.169 2.649 3.360 1.00 93.62 98 LEU A C 1
ATOM 806 O O . LEU A 1 98 ? -19.240 2.245 2.905 1.00 93.62 98 LEU A O 1
ATOM 810 N N . ASP A 1 99 ? -17.766 3.910 3.227 1.00 94.25 99 ASP A N 1
ATOM 811 C CA . ASP A 1 99 ? -18.471 4.900 2.418 1.00 94.25 99 ASP A CA 1
ATOM 812 C C . ASP A 1 99 ? -18.292 4.632 0.921 1.00 94.25 99 ASP A C 1
ATOM 814 O O . ASP A 1 99 ? -19.274 4.667 0.179 1.00 94.25 99 ASP A O 1
ATOM 818 N N . ALA A 1 100 ? -17.087 4.255 0.486 1.00 94.06 100 ALA A N 1
ATOM 819 C CA . ALA A 1 100 ? -16.801 3.869 -0.894 1.00 94.06 100 ALA A CA 1
ATOM 820 C C . ALA A 1 100 ? -17.648 2.678 -1.369 1.00 94.06 100 ALA A C 1
ATOM 822 O O . ALA A 1 100 ? -18.051 2.649 -2.527 1.00 94.06 100 ALA A O 1
ATOM 823 N N . LEU A 1 101 ? -17.979 1.725 -0.489 1.00 92.19 101 LEU A N 1
ATOM 824 C CA . LEU A 1 101 ? -18.852 0.588 -0.818 1.00 92.19 101 LEU A CA 1
ATOM 825 C C . LEU A 1 101 ? -20.310 0.984 -1.115 1.00 92.19 101 LEU A C 1
ATOM 827 O O . LEU A 1 101 ? -21.055 0.175 -1.667 1.00 92.19 101 LEU A O 1
ATOM 831 N N . LYS A 1 102 ? -20.743 2.193 -0.740 1.00 92.75 102 LYS A N 1
ATOM 832 C CA . LYS A 1 102 ? -22.115 2.678 -0.976 1.00 92.75 102 LYS A CA 1
ATOM 833 C C . LYS A 1 102 ? -22.314 3.226 -2.395 1.00 92.75 102 LYS A C 1
ATOM 835 O O . LYS A 1 102 ? -23.458 3.415 -2.798 1.00 92.75 102 LYS A O 1
ATOM 840 N N . ASP A 1 103 ? -21.232 3.475 -3.136 1.00 90.19 103 ASP A N 1
ATOM 841 C CA . ASP A 1 103 ? -21.237 4.039 -4.490 1.00 90.19 103 ASP A CA 1
ATOM 842 C C . ASP A 1 103 ? -20.458 3.125 -5.460 1.00 90.19 103 ASP A C 1
ATOM 844 O O . ASP A 1 103 ? -19.295 2.812 -5.193 1.00 90.19 103 ASP A O 1
ATOM 848 N N . PRO A 1 104 ? -21.033 2.732 -6.614 1.00 81.19 104 PRO A N 1
ATOM 849 C CA . PRO A 1 104 ? -20.315 2.004 -7.662 1.00 81.19 104 PRO A CA 1
ATOM 850 C C . PRO A 1 104 ? -18.956 2.607 -8.065 1.00 81.19 104 PRO A C 1
ATOM 852 O O . PRO A 1 104 ? -18.021 1.859 -8.346 1.00 81.19 104 PRO A O 1
ATOM 855 N N . ASN A 1 105 ? -18.808 3.937 -8.067 1.00 88.94 105 ASN A N 1
ATOM 856 C CA . ASN A 1 105 ? -17.535 4.598 -8.398 1.00 88.94 105 ASN A CA 1
ATOM 857 C C . ASN A 1 105 ? -16.614 4.805 -7.184 1.00 88.94 105 ASN A C 1
ATOM 859 O O . ASN A 1 105 ? -15.420 5.094 -7.342 1.00 88.94 105 ASN A O 1
ATOM 863 N N . GLY A 1 106 ? -17.147 4.650 -5.972 1.00 92.38 106 GLY A N 1
ATOM 864 C CA . GLY A 1 106 ? -16.420 4.864 -4.727 1.00 92.38 106 GLY A CA 1
ATOM 865 C C . GLY A 1 106 ? -15.272 3.875 -4.567 1.00 92.38 106 GLY A C 1
ATOM 866 O O . GLY A 1 106 ? -14.143 4.278 -4.292 1.00 92.38 106 GLY A O 1
ATOM 867 N N . VAL A 1 107 ? -15.525 2.590 -4.829 1.00 92.56 107 VAL A N 1
ATOM 868 C CA . VAL A 1 107 ? -14.510 1.522 -4.741 1.00 92.56 107 VAL A CA 1
ATOM 869 C C . VAL A 1 107 ? -13.337 1.779 -5.687 1.00 92.56 107 VAL A C 1
ATOM 871 O O . VAL A 1 107 ? -12.180 1.693 -5.276 1.00 92.56 107 VAL A O 1
ATOM 874 N N . LYS A 1 108 ? -13.627 2.165 -6.936 1.00 92.88 108 LYS A N 1
ATOM 875 C CA . LYS A 1 108 ? -12.605 2.539 -7.924 1.00 92.88 108 LYS A CA 1
ATOM 876 C C . LYS A 1 108 ? -11.751 3.703 -7.430 1.00 92.88 108 LYS A C 1
ATOM 878 O O . LYS A 1 108 ? -10.530 3.676 -7.562 1.00 92.88 108 LYS A O 1
ATOM 883 N N . THR A 1 109 ? -12.393 4.717 -6.854 1.00 94.81 109 THR A N 1
ATOM 884 C CA . THR A 1 109 ? -11.700 5.885 -6.301 1.00 94.81 109 THR A CA 1
ATOM 885 C C . THR A 1 109 ? -10.798 5.469 -5.147 1.00 94.81 109 THR A C 1
ATOM 887 O O . THR A 1 109 ? -9.605 5.746 -5.192 1.00 94.81 109 THR A O 1
ATOM 890 N N . PHE A 1 110 ? -11.322 4.718 -4.178 1.00 95.50 110 PHE A N 1
ATOM 891 C CA . PHE A 1 110 ? -10.563 4.242 -3.024 1.00 95.50 110 PHE A CA 1
ATOM 892 C C . PHE A 1 110 ? -9.332 3.421 -3.430 1.00 95.50 110 PHE A C 1
ATOM 894 O O . PHE A 1 110 ? -8.233 3.672 -2.940 1.00 95.50 110 PHE A O 1
ATOM 901 N N . ILE A 1 111 ? -9.481 2.473 -4.357 1.00 94.00 111 ILE A N 1
ATOM 902 C CA . ILE A 1 111 ? -8.364 1.637 -4.821 1.00 94.00 111 ILE A CA 1
ATOM 903 C C . ILE A 1 111 ? -7.282 2.504 -5.483 1.00 94.00 111 ILE A C 1
ATOM 905 O O . ILE A 1 111 ? -6.111 2.432 -5.106 1.00 94.00 111 ILE A O 1
ATOM 909 N N . ASN A 1 112 ? -7.668 3.418 -6.372 1.00 94.44 112 ASN A N 1
ATOM 910 C CA . ASN A 1 112 ? -6.705 4.262 -7.077 1.00 94.44 112 ASN A CA 1
ATOM 911 C C . ASN A 1 112 ? -6.033 5.309 -6.174 1.00 94.44 112 ASN A C 1
ATOM 913 O O . ASN A 1 112 ? -4.833 5.540 -6.298 1.00 94.44 112 ASN A O 1
ATOM 917 N N . THR A 1 113 ? -6.779 5.981 -5.292 1.00 94.38 113 THR A N 1
ATOM 918 C CA . THR A 1 113 ? -6.261 7.131 -4.527 1.00 94.38 113 THR A CA 1
ATOM 919 C C . THR A 1 113 ? -5.774 6.760 -3.136 1.00 94.38 113 THR A C 1
ATOM 921 O O . THR A 1 113 ? -4.824 7.366 -2.649 1.00 94.38 113 THR A O 1
ATOM 924 N N . THR A 1 114 ? -6.418 5.792 -2.480 1.00 96.00 114 THR A N 1
ATOM 925 C CA . THR A 1 114 ? -6.071 5.376 -1.114 1.00 96.00 114 THR A CA 1
ATOM 926 C C . THR A 1 114 ? -5.061 4.241 -1.128 1.00 96.00 114 THR A C 1
ATOM 928 O O . THR A 1 114 ? -4.070 4.319 -0.403 1.00 96.00 114 THR A O 1
ATOM 931 N N . LEU A 1 115 ? -5.286 3.203 -1.944 1.00 95.44 115 LEU A N 1
ATOM 932 C CA . LEU A 1 115 ? -4.343 2.083 -2.071 1.00 95.44 115 LEU A CA 1
ATOM 933 C C . LEU A 1 115 ? -3.212 2.392 -3.061 1.00 95.44 115 LEU A C 1
ATOM 935 O O . LEU A 1 115 ? -2.139 1.804 -2.964 1.00 95.44 115 LEU A O 1
ATOM 939 N N . GLY A 1 116 ? -3.417 3.334 -3.988 1.00 94.12 116 GLY A N 1
ATOM 940 C CA . GLY A 1 116 ? -2.441 3.617 -5.042 1.00 94.12 116 GLY A CA 1
ATOM 941 C C . GLY A 1 116 ? -2.284 2.442 -6.008 1.00 94.12 116 GLY A C 1
ATOM 942 O O . GLY A 1 116 ? -1.209 2.251 -6.573 1.00 94.12 116 GLY A O 1
ATOM 943 N N . GLU A 1 117 ? -3.309 1.604 -6.124 1.00 93.00 117 GLU A N 1
ATOM 944 C CA . GLU A 1 117 ? -3.313 0.397 -6.944 1.00 93.00 117 GLU A CA 1
ATOM 945 C C . GLU A 1 117 ? -4.161 0.633 -8.196 1.00 93.00 117 GLU A C 1
ATOM 947 O O . GLU A 1 117 ? -5.141 1.378 -8.141 1.00 93.00 117 GLU A O 1
ATOM 952 N N . PRO A 1 118 ? -3.812 0.026 -9.341 1.00 90.69 118 PRO A N 1
ATOM 953 C CA . PRO A 1 118 ? -4.650 0.113 -10.524 1.00 90.69 118 PRO A CA 1
ATOM 954 C C . PRO A 1 118 ? -5.971 -0.627 -10.289 1.00 90.69 118 PRO A C 1
ATOM 956 O O . PRO A 1 118 ? -5.982 -1.813 -9.965 1.00 90.69 118 PRO A O 1
ATOM 959 N N . TYR A 1 119 ? -7.090 0.063 -10.491 1.00 86.25 119 TYR A N 1
ATOM 960 C CA . TYR A 1 119 ? -8.403 -0.572 -10.510 1.00 86.25 119 TYR A CA 1
ATOM 961 C C . TYR A 1 119 ? -8.723 -1.147 -11.891 1.00 86.25 119 TYR A C 1
ATOM 963 O O . TYR A 1 119 ? -8.866 -0.401 -12.864 1.00 86.25 119 TYR A O 1
ATOM 971 N N . GLU A 1 120 ? -8.903 -2.463 -11.963 1.00 79.19 120 GLU A N 1
ATOM 972 C CA . GLU A 1 120 ? -9.531 -3.108 -13.111 1.00 79.19 120 GLU A CA 1
ATOM 973 C C . GLU A 1 120 ? -11.038 -3.179 -12.871 1.00 79.19 120 GLU A C 1
ATOM 975 O O . GLU A 1 120 ? -11.504 -3.774 -11.898 1.00 79.19 120 GLU A O 1
ATOM 980 N N . GLU A 1 121 ? -11.816 -2.556 -13.759 1.00 73.00 121 GLU A N 1
ATOM 981 C CA . GLU A 1 121 ? -13.254 -2.789 -13.772 1.00 73.00 121 GLU A CA 1
ATOM 982 C C . GLU A 1 121 ? -13.491 -4.280 -13.998 1.00 73.00 121 GLU A C 1
ATOM 984 O O . GLU A 1 121 ? -12.878 -4.890 -14.878 1.00 73.00 121 GLU A O 1
ATOM 989 N N . ALA A 1 122 ? -14.418 -4.856 -13.234 1.00 60.59 122 ALA A N 1
ATOM 990 C CA . ALA A 1 122 ? -15.040 -6.115 -13.606 1.00 60.59 122 ALA A CA 1
ATOM 991 C C . ALA A 1 122 ? -15.888 -5.852 -14.859 1.00 60.59 122 ALA A C 1
ATOM 993 O O . ALA A 1 122 ? -17.113 -5.780 -14.802 1.00 60.59 122 ALA A O 1
ATOM 994 N N . VAL A 1 123 ? -15.228 -5.610 -15.991 1.00 54.38 123 VAL A N 1
ATOM 995 C CA . VAL A 1 123 ? -15.873 -5.566 -17.291 1.00 54.38 123 VAL A CA 1
ATOM 996 C C . VAL A 1 123 ? -16.498 -6.941 -17.438 1.00 54.38 123 VAL A C 1
ATOM 998 O O . VAL A 1 123 ? -15.788 -7.951 -17.444 1.00 54.38 123 VAL A O 1
ATOM 1001 N N . ALA A 1 124 ? -17.834 -6.956 -17.453 1.00 46.31 124 ALA A N 1
ATOM 1002 C CA . ALA A 1 124 ? -18.636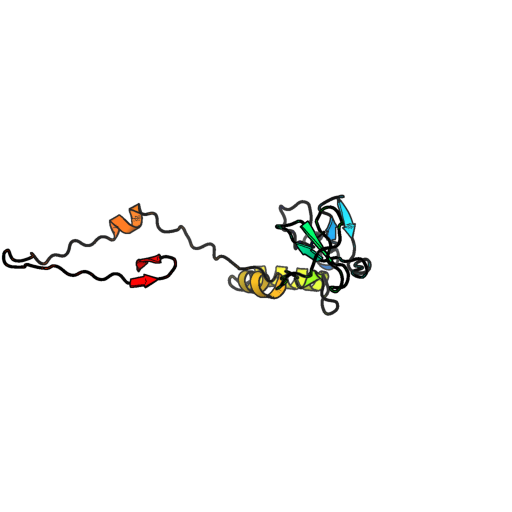 -8.095 -17.861 1.00 46.31 124 ALA A CA 1
ATOM 1003 C C . ALA A 1 124 ? -17.926 -8.747 -19.042 1.00 46.31 124 ALA A C 1
ATOM 1005 O O . ALA A 1 124 ? -17.695 -8.040 -20.013 1.00 46.31 124 ALA A O 1
ATOM 1006 N N . GLU A 1 125 ? -17.498 -10.002 -18.860 1.00 49.56 125 GLU A N 1
ATOM 1007 C CA . GLU A 1 125 ? -16.820 -10.878 -19.819 1.00 49.56 125 GLU A CA 1
ATOM 1008 C C . GLU A 1 125 ? -16.139 -10.163 -20.994 1.00 49.56 125 GLU A C 1
ATOM 1010 O O . GLU A 1 125 ? -16.807 -9.601 -21.861 1.00 49.56 125 GLU A O 1
ATOM 1015 N N . LYS A 1 126 ? -14.809 -10.301 -21.137 1.00 53.72 126 LYS A N 1
ATOM 1016 C CA . LYS A 1 126 ? -14.203 -10.213 -22.478 1.00 53.72 126 LYS A CA 1
ATOM 1017 C C . LYS A 1 126 ? -15.125 -10.979 -23.429 1.00 53.72 126 LYS A C 1
ATOM 1019 O O . LYS A 1 126 ? -15.228 -12.194 -23.269 1.00 53.72 126 LYS A O 1
ATOM 1024 N N . LEU A 1 127 ? -15.830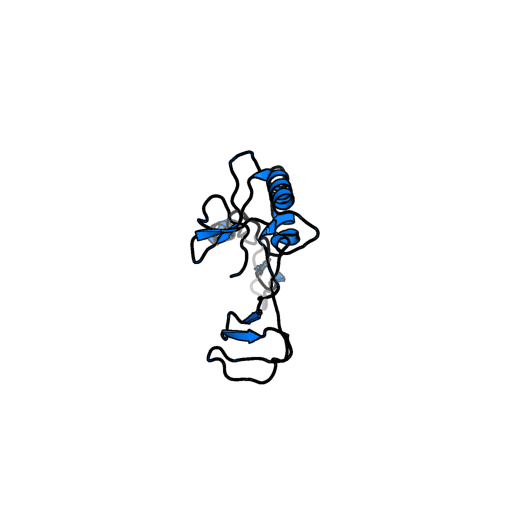 -10.261 -24.315 1.00 56.88 127 LEU A N 1
ATOM 1025 C CA . LEU A 1 127 ? -16.828 -10.851 -25.203 1.00 56.88 127 LEU A CA 1
ATOM 1026 C C . LEU A 1 127 ? -16.181 -12.081 -25.823 1.00 56.88 127 LEU A C 1
ATOM 1028 O O . LEU A 1 127 ? -15.100 -11.973 -26.414 1.00 56.88 127 LEU A O 1
ATOM 1032 N N . SER A 1 128 ? -16.777 -13.254 -25.597 1.00 63.75 128 SER A N 1
ATOM 1033 C CA . SER A 1 128 ? -16.235 -14.479 -26.163 1.00 63.75 128 SER A CA 1
ATOM 1034 C C . SER A 1 128 ? -16.116 -14.282 -27.675 1.00 63.75 128 SER A C 1
ATOM 1036 O O . SER A 1 128 ? -16.923 -13.592 -28.302 1.00 63.75 128 SER A O 1
ATOM 1038 N N . HIS A 1 129 ? -15.082 -14.864 -28.278 1.00 65.75 129 HIS A N 1
ATOM 1039 C CA . HIS A 1 129 ? -14.902 -14.800 -29.729 1.00 65.75 129 HIS A CA 1
ATOM 1040 C C . HIS A 1 129 ? -16.160 -15.277 -30.488 1.00 65.75 129 HIS A C 1
ATOM 1042 O O . HIS A 1 129 ? -16.425 -14.816 -31.593 1.00 65.75 129 HIS A O 1
ATOM 1048 N N . GLU A 1 130 ? -16.969 -16.132 -29.859 1.00 73.00 130 GLU A N 1
ATOM 1049 C CA . GLU A 1 130 ? -18.275 -16.595 -30.330 1.00 73.00 130 GLU A CA 1
ATOM 1050 C C . GLU A 1 130 ? -19.298 -15.449 -30.448 1.00 73.00 130 GLU A C 1
ATOM 1052 O O . GLU A 1 130 ? -19.893 -15.279 -31.509 1.00 73.00 130 GLU A O 1
ATOM 1057 N N . LEU A 1 131 ? -19.434 -14.582 -29.435 1.00 70.94 131 LEU A N 1
ATOM 1058 C CA . LEU A 1 131 ? -20.322 -13.406 -29.490 1.00 70.94 131 LEU A CA 1
ATOM 1059 C C . LEU A 1 131 ? -19.880 -12.370 -30.537 1.00 70.94 131 LEU A C 1
ATO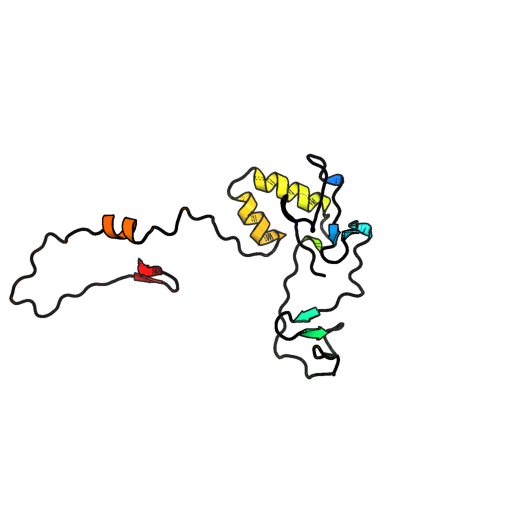M 1061 O O . LEU A 1 131 ? -20.704 -11.637 -31.086 1.00 70.94 131 LEU A O 1
ATOM 1065 N N . LEU A 1 132 ? -18.577 -12.283 -30.822 1.00 72.81 132 LEU A N 1
ATOM 1066 C CA . LEU A 1 132 ? -18.066 -11.434 -31.903 1.00 72.81 132 LEU A CA 1
ATOM 1067 C C . LEU A 1 132 ? -18.398 -12.015 -33.283 1.00 72.81 132 LEU A C 1
ATOM 1069 O O . LEU A 1 132 ? -18.748 -11.257 -34.187 1.00 72.81 132 LEU A O 1
ATOM 1073 N N . LEU A 1 133 ? -18.348 -13.342 -33.438 1.00 76.25 133 LEU A N 1
ATOM 1074 C CA . LEU A 1 133 ? -18.766 -14.020 -34.668 1.00 76.25 133 LEU A CA 1
ATOM 1075 C C . LEU A 1 133 ? -20.257 -13.813 -34.954 1.00 76.25 133 LEU A C 1
ATOM 1077 O O . LEU A 1 133 ? -20.628 -13.598 -36.105 1.00 76.25 133 LEU A O 1
ATOM 1081 N N . GLU A 1 134 ? -21.104 -13.786 -33.924 1.00 78.38 134 GLU A N 1
ATOM 1082 C CA . GLU A 1 134 ? -22.535 -13.481 -34.079 1.00 78.38 134 GLU A CA 1
ATOM 1083 C C . GLU A 1 134 ? -22.805 -12.058 -34.595 1.00 78.38 134 GLU A C 1
ATOM 1085 O O . GLU A 1 134 ? -23.853 -11.797 -35.185 1.00 78.38 134 GLU A O 1
ATOM 1090 N N . LYS A 1 135 ? -21.862 -11.128 -34.408 1.00 73.31 135 LYS A N 1
ATOM 1091 C CA . LYS A 1 135 ? -21.956 -9.746 -34.904 1.00 73.31 135 LYS A CA 1
ATOM 1092 C C . LYS A 1 135 ? -21.401 -9.571 -36.319 1.00 73.31 135 LYS A C 1
ATOM 1094 O O . LYS A 1 135 ? -21.433 -8.454 -36.838 1.00 73.31 135 LYS A O 1
ATOM 1099 N N . VAL A 1 136 ? -20.901 -10.633 -36.954 1.00 81.81 136 VAL A N 1
ATOM 1100 C CA . VAL A 1 136 ? -20.429 -10.577 -38.342 1.00 81.81 136 VAL A CA 1
ATOM 1101 C C . VAL A 1 136 ? -21.613 -10.312 -39.265 1.00 81.81 136 VAL A C 1
ATOM 1103 O O . VAL A 1 136 ? -22.559 -11.091 -39.350 1.00 81.81 136 VAL A O 1
ATOM 1106 N N . ILE A 1 137 ? -21.543 -9.204 -39.998 1.00 78.88 137 ILE A N 1
ATOM 1107 C CA . ILE A 1 137 ? -22.528 -8.857 -41.019 1.00 78.88 137 ILE A CA 1
ATOM 1108 C C . ILE A 1 137 ? -21.967 -9.267 -42.377 1.00 78.88 137 ILE A C 1
ATOM 1110 O O . ILE A 1 137 ? -20.878 -8.844 -42.769 1.00 78.88 137 ILE A O 1
ATOM 1114 N N . HIS A 1 138 ? -22.735 -10.053 -43.129 1.00 77.69 138 HIS A N 1
ATOM 1115 C CA . HIS A 1 138 ? -22.421 -10.303 -44.529 1.00 77.69 138 HIS A CA 1
ATOM 1116 C C . HIS A 1 138 ? -22.643 -9.027 -45.337 1.00 77.69 138 HIS A C 1
ATOM 1118 O O . HIS A 1 138 ? -23.760 -8.516 -45.434 1.00 77.69 138 HIS A O 1
ATOM 1124 N N . TYR A 1 139 ? -21.567 -8.512 -45.926 1.00 77.12 139 TYR A N 1
ATOM 1125 C CA . TYR A 1 139 ? -21.645 -7.344 -46.788 1.00 77.12 139 TYR A CA 1
ATOM 1126 C C . TYR A 1 139 ? -22.457 -7.699 -48.040 1.00 77.12 139 TYR A C 1
ATOM 1128 O O . TYR A 1 139 ? -22.044 -8.531 -48.843 1.00 77.12 139 TYR A O 1
ATOM 1136 N N . ALA A 1 140 ? -23.636 -7.093 -48.191 1.00 74.06 140 ALA A N 1
ATOM 1137 C CA . ALA A 1 140 ? -24.606 -7.476 -49.221 1.00 74.06 140 ALA A CA 1
ATOM 1138 C C . ALA A 1 140 ? -24.213 -7.048 -50.650 1.00 74.06 140 ALA A C 1
ATOM 1140 O O . ALA A 1 140 ? -24.904 -7.393 -51.608 1.00 74.06 140 ALA A O 1
ATOM 1141 N N . ALA A 1 141 ? -23.132 -6.281 -50.810 1.00 80.38 141 ALA A N 1
ATOM 1142 C CA . ALA A 1 141 ? -22.679 -5.812 -52.112 1.00 80.38 141 ALA A CA 1
ATOM 1143 C C . ALA A 1 141 ? -21.771 -6.864 -52.782 1.00 80.38 141 ALA A C 1
ATOM 1145 O O . ALA A 1 141 ? -20.702 -7.165 -52.243 1.00 80.38 141 ALA A O 1
ATOM 1146 N N . PRO A 1 142 ? -22.146 -7.412 -53.954 1.00 80.81 142 PRO A N 1
ATOM 1147 C CA . PRO A 1 142 ? -21.278 -8.319 -54.693 1.00 80.81 142 PRO A CA 1
ATOM 1148 C C . PRO A 1 142 ? -20.049 -7.567 -55.216 1.00 80.81 142 PRO A C 1
ATOM 1150 O O . PRO A 1 142 ? -20.168 -6.466 -55.756 1.00 80.81 142 PRO A O 1
ATOM 1153 N N . VAL A 1 143 ? -18.867 -8.173 -55.084 1.00 82.88 143 VAL A N 1
ATOM 1154 C CA . VAL A 1 143 ? -17.624 -7.634 -55.654 1.00 82.88 143 VAL A CA 1
ATOM 1155 C C . VAL A 1 143 ? -17.581 -7.974 -57.153 1.00 82.88 143 VAL A C 1
ATOM 1157 O O . VAL A 1 143 ? -17.625 -9.155 -57.496 1.00 82.88 143 VAL A O 1
ATOM 1160 N N . PRO A 1 144 ? -17.507 -6.986 -58.067 1.00 87.56 144 PRO A N 1
ATOM 1161 C CA . PRO A 1 144 ? -17.455 -7.250 -59.507 1.00 87.56 144 PRO A CA 1
ATOM 1162 C C . PRO A 1 144 ? -16.182 -7.996 -59.943 1.00 87.56 144 PRO A C 1
ATOM 1164 O O . PRO A 1 144 ? -15.099 -7.718 -59.437 1.00 87.56 144 PRO A O 1
ATOM 1167 N N . GLU A 1 145 ? -16.278 -8.854 -60.967 1.00 84.25 145 GLU A N 1
ATOM 1168 C CA . GLU A 1 145 ? -15.165 -9.708 -61.443 1.00 84.25 145 GLU A CA 1
ATOM 1169 C C . GLU A 1 145 ? -13.893 -8.954 -61.864 1.00 84.25 145 GLU A C 1
ATOM 1171 O O . GLU A 1 145 ? -12.801 -9.511 -61.836 1.00 84.25 145 GLU A O 1
ATOM 1176 N N . ARG A 1 146 ? -14.009 -7.684 -62.273 1.00 88.94 146 ARG A N 1
ATOM 1177 C CA . ARG A 1 146 ? -12.867 -6.876 -62.740 1.00 88.94 146 ARG A CA 1
ATOM 1178 C C . ARG A 1 146 ? -12.142 -6.134 -61.615 1.00 88.94 146 ARG A C 1
ATOM 1180 O O . ARG A 1 146 ? -11.222 -5.366 -61.899 1.00 88.94 146 ARG A O 1
ATOM 1187 N N . VAL A 1 147 ? -12.565 -6.304 -60.363 1.00 86.38 147 VAL A N 1
ATOM 1188 C CA . VAL A 1 147 ? -11.895 -5.697 -59.211 1.00 86.38 147 VAL A CA 1
ATOM 1189 C C . VAL A 1 147 ? -10.557 -6.392 -58.976 1.00 86.38 147 VAL A C 1
ATOM 1191 O O . VAL A 1 147 ? -10.489 -7.608 -58.848 1.00 86.38 147 VAL A O 1
ATOM 1194 N N . VAL A 1 148 ? -9.490 -5.596 -58.903 1.00 84.94 148 VAL A N 1
ATOM 1195 C CA . VAL A 1 148 ? -8.117 -6.088 -58.695 1.00 84.94 148 VAL A CA 1
ATOM 1196 C C . VAL A 1 148 ? -7.696 -5.990 -57.223 1.00 84.94 148 VAL A C 1
ATOM 1198 O O . VAL A 1 148 ? -6.833 -6.740 -56.780 1.00 84.94 148 VAL A O 1
ATOM 1201 N N . TYR A 1 149 ? -8.329 -5.103 -56.445 1.00 83.25 149 TYR A N 1
ATOM 1202 C CA . TYR A 1 149 ? -8.022 -4.895 -55.030 1.00 83.25 149 TYR A CA 1
ATOM 1203 C C . TYR A 1 149 ? -9.290 -4.677 -54.208 1.00 83.25 149 TYR A C 1
ATOM 1205 O O . TYR A 1 149 ? -10.164 -3.903 -54.598 1.00 83.25 149 TYR A O 1
ATOM 1213 N N . LEU A 1 150 ? -9.340 -5.317 -53.042 1.00 83.81 150 LEU A N 1
ATOM 1214 C CA . LEU A 1 150 ? -10.302 -5.044 -51.982 1.00 83.81 150 LEU A CA 1
ATOM 1215 C C . LEU A 1 150 ? -9.526 -4.509 -50.778 1.00 83.81 150 LEU A C 1
ATOM 1217 O O . LEU A 1 150 ? -8.563 -5.136 -50.338 1.00 83.81 150 LEU A O 1
ATOM 1221 N N . THR A 1 151 ? -9.928 -3.355 -50.258 1.00 84.62 151 THR A N 1
ATOM 1222 C CA . THR A 1 151 ? -9.300 -2.738 -49.088 1.00 84.62 151 THR A CA 1
ATOM 1223 C C . THR A 1 151 ? -10.255 -2.775 -47.903 1.00 84.62 151 THR A C 1
ATOM 1225 O O . THR A 1 151 ? -11.424 -2.418 -48.025 1.00 84.62 151 THR A O 1
ATOM 1228 N N . ALA A 1 152 ? -9.745 -3.193 -46.748 1.00 83.38 152 ALA A N 1
ATOM 1229 C CA . ALA A 1 152 ? -10.444 -3.138 -45.471 1.00 83.38 152 ALA A CA 1
ATOM 1230 C C . ALA A 1 152 ? -9.545 -2.437 -44.448 1.00 83.38 152 ALA A C 1
ATOM 1232 O O . ALA A 1 152 ? -8.321 -2.561 -44.506 1.00 83.38 152 ALA A O 1
ATOM 1233 N N . GLY A 1 153 ? -10.160 -1.679 -43.545 1.00 83.25 153 GLY A N 1
ATOM 1234 C CA . GLY A 1 153 ? -9.487 -1.017 -42.435 1.00 83.25 153 GLY A CA 1
ATOM 1235 C C . GLY A 1 153 ? -10.026 -1.552 -41.119 1.00 83.25 153 GLY A C 1
ATOM 1236 O O . GLY A 1 153 ? -11.201 -1.899 -41.030 1.00 83.25 153 GLY A O 1
ATOM 1237 N N . ILE A 1 154 ? -9.155 -1.614 -40.123 1.00 79.19 154 ILE A N 1
ATOM 1238 C CA . ILE A 1 154 ? -9.502 -1.923 -38.740 1.00 79.19 154 ILE A CA 1
ATOM 1239 C C . ILE A 1 154 ? -8.805 -0.893 -37.864 1.00 79.19 154 ILE A C 1
ATOM 1241 O O . ILE A 1 154 ? -7.655 -0.538 -38.154 1.00 79.19 154 ILE A O 1
ATOM 1245 N N . ASP A 1 155 ? -9.486 -0.380 -36.844 1.00 79.69 155 ASP A N 1
ATOM 1246 C CA . ASP A 1 155 ? -8.836 0.533 -35.912 1.00 79.69 155 ASP A CA 1
ATOM 1247 C C . ASP A 1 155 ? -8.060 -0.296 -34.885 1.00 79.69 155 ASP A C 1
ATOM 1249 O O . ASP A 1 155 ? -8.613 -1.134 -34.172 1.00 79.69 155 ASP A O 1
ATOM 1253 N N . SER A 1 156 ? -6.738 -0.131 -34.853 1.00 79.62 156 SER A N 1
ATOM 1254 C CA . SER A 1 156 ? -5.875 -0.896 -33.955 1.00 79.62 156 SER A CA 1
ATOM 1255 C C . SER A 1 156 ? -5.409 -0.023 -32.800 1.00 79.62 156 SER A C 1
ATOM 1257 O O . SER A 1 156 ? -4.661 0.937 -32.997 1.00 79.62 156 SER A O 1
ATOM 1259 N N . GLN A 1 157 ? -5.767 -0.411 -31.581 1.00 71.56 157 GLN A N 1
ATOM 1260 C CA . GLN A 1 157 ? -5.250 0.174 -30.350 1.00 71.56 157 GLN A CA 1
ATOM 1261 C C . GLN A 1 157 ? -4.307 -0.820 -29.661 1.00 71.56 157 GLN A C 1
ATOM 1263 O O . GLN A 1 157 ? -4.336 -2.022 -29.913 1.00 71.56 157 GLN A O 1
ATOM 1268 N N . ARG A 1 158 ? -3.442 -0.328 -28.765 1.00 68.19 158 ARG A N 1
ATOM 1269 C CA . ARG A 1 158 ? -2.315 -1.095 -28.188 1.00 68.19 158 ARG A CA 1
ATOM 1270 C C . ARG A 1 158 ? -2.700 -2.453 -27.570 1.00 68.19 158 ARG A C 1
ATOM 1272 O O . ARG A 1 158 ? -1.838 -3.315 -27.435 1.00 68.19 158 ARG A O 1
ATOM 1279 N N . ASN A 1 159 ? -3.957 -2.634 -27.175 1.00 60.62 159 ASN A N 1
ATOM 1280 C CA . ASN A 1 159 ? -4.470 -3.839 -26.529 1.00 60.62 159 ASN A CA 1
ATOM 1281 C C . ASN A 1 159 ? -5.770 -4.397 -27.141 1.00 60.62 159 ASN A C 1
ATOM 1283 O O . ASN A 1 159 ? -6.300 -5.361 -26.589 1.00 60.62 159 ASN A O 1
ATOM 1287 N N . ARG A 1 160 ? -6.302 -3.816 -28.228 1.00 61.53 160 ARG A N 1
ATOM 1288 C CA . ARG A 1 160 ? -7.532 -4.297 -28.883 1.00 61.53 160 ARG A CA 1
ATOM 1289 C C . ARG A 1 160 ? -7.657 -3.816 -30.327 1.00 61.53 160 ARG A C 1
ATOM 1291 O O . ARG A 1 160 ? -7.064 -2.807 -30.699 1.00 61.53 160 ARG A O 1
ATOM 1298 N N . TYR A 1 161 ? -8.478 -4.524 -31.090 1.00 64.12 161 TYR A N 1
ATOM 1299 C CA . TYR A 1 161 ? -8.971 -4.078 -32.387 1.00 64.12 161 TYR A CA 1
ATOM 1300 C C . TYR A 1 161 ? -10.420 -3.610 -32.232 1.00 64.12 161 TYR A C 1
ATOM 1302 O O . TYR A 1 161 ? -11.179 -4.258 -31.506 1.00 64.12 161 TYR A O 1
ATOM 1310 N N . GLU A 1 162 ? -10.767 -2.498 -32.872 1.00 57.91 162 GLU A N 1
ATOM 1311 C CA . GLU A 1 162 ? -12.124 -1.940 -32.952 1.00 57.91 162 GLU A CA 1
ATOM 1312 C C . GLU A 1 162 ? -12.665 -1.988 -34.385 1.00 57.91 162 GLU A C 1
ATOM 1314 O O . GLU A 1 162 ? -11.876 -1.790 -35.345 1.00 57.91 162 GLU A O 1
#

Foldseek 3Di:
DAADCDDPPRLFHWDDDVPGLVRIWGQDPPPRDTHALVNDDCQQPKDADPVFRWIDNPQPWIAGVVGHTDDRDPDDDDFDFQSNDPVDHSSVLVVQVVVLVVDPCSNCCCCCHGRVHHDDPPPPDPCPVVNVVVVDDDDPDDDDPPDPDDDDDWDDDPPDID

Sequence (162 aa):
QYLKFGDGSTPFGLKWEKSKPETVYYLCEHNGCVIRQSELDQKAGRWICDNTGMWTRDGLAYFSASGEEVPPPRSITFHIWTAYSPFTTWIQIIYDWLDALKDPNGVKTFINTTLGEPYEEAVAEKLSHELLLEKVIHYAAPVPERVVYLTAGIDSQRNRYE

Radius of gyration: 25.49 Å; chains: 1; bounding box: 53×29×80 Å